Protein AF-A0A3S3VLH5-F1 (afdb_monomer)

Near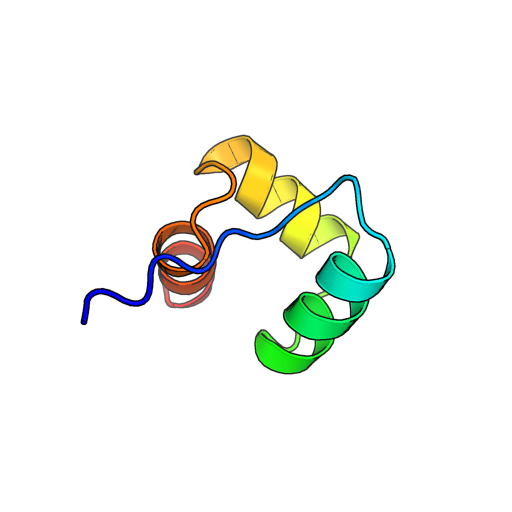est PDB structures (foldseek):
  9fq0-assembly1_A  TM=6.713E-01  e=1.083E+00  Homo sapiens
  9f1c-assembly1_Ct  TM=7.777E-01  e=4.019E+00  Homo sapiens
  3k6g-assembly2_B  TM=7.379E-01  e=5.578E+00  Homo sapiens
  6c95-assembly1_D  TM=7.573E-01  e=8.266E+00  Homo sapiens
  2cp9-assembly1_A  TM=7.112E-01  e=5.956E+00  Homo sapiens

Solvent-accessible surface area (backbone atoms only — not comparable to full-atom values): 2916 Å² total; per-residue (Å²): 130,82,84,81,52,62,53,45,84,88,38,68,66,47,42,54,52,49,21,61,74,67,73,47,50,64,69,58,51,54,49,36,29,74,74,58,37,43,40,40,68,45,36,51,53,65,73,70,109

Mean predicted aligned error: 4.94 Å

Radius of gyration: 9.68 Å; Cα contacts (8 Å, |Δi|>4): 47; chains: 1; bounding box: 24×20×24 Å

Foldseek 3Di:
DPCQDFQPPVDPVSLVVLCVVLVHDSVLQVVQCVVQNRGSVSSSVVSVD

Sequence (49 aa):
MKDNRSVDISDDYAIDFWTLELKTTKSKLLAAVAEVGDAFNAVKKQHRK

Structure (mmCIF, N/CA/C/O backbone):
data_AF-A0A3S3VLH5-F1
#
_entry.id   AF-A0A3S3VLH5-F1
#
loop_
_atom_site.group_PDB
_atom_site.id
_atom_site.type_symbol
_atom_site.label_atom_id
_atom_site.label_alt_id
_atom_site.label_comp_id
_atom_site.label_asym_id
_atom_site.label_entity_id
_atom_site.label_seq_id
_atom_site.pdbx_PDB_ins_code
_atom_site.Cartn_x
_atom_site.Cartn_y
_atom_site.Cartn_z
_atom_site.occupancy
_atom_site.B_iso_or_equiv
_atom_site.auth_seq_id
_atom_site.auth_comp_id
_atom_site.auth_asym_id
_atom_site.auth_atom_id
_atom_site.pdbx_PDB_model_num
ATOM 1 N N . MET A 1 1 ? 5.216 13.729 -18.845 1.00 40.62 1 MET A N 1
ATOM 2 C CA . MET A 1 1 ? 5.713 12.405 -18.417 1.00 40.62 1 MET A CA 1
ATOM 3 C C . MET A 1 1 ? 4.577 11.748 -17.650 1.00 40.62 1 MET A C 1
ATOM 5 O O . MET A 1 1 ? 4.148 12.330 -16.666 1.00 40.62 1 MET A O 1
ATOM 9 N N . LYS A 1 2 ? 3.979 10.653 -18.144 1.00 46.25 2 LYS A N 1
ATOM 10 C CA . LYS A 1 2 ? 2.998 9.902 -17.338 1.00 46.25 2 LYS A CA 1
ATOM 11 C C . LYS A 1 2 ? 3.769 9.348 -16.143 1.00 46.25 2 LYS A C 1
ATOM 13 O O . LYS A 1 2 ? 4.762 8.663 -16.369 1.00 46.25 2 LYS A O 1
ATOM 18 N N . ASP A 1 3 ? 3.355 9.662 -14.919 1.00 53.47 3 ASP A N 1
ATOM 19 C CA . ASP A 1 3 ? 3.865 9.009 -13.713 1.00 53.47 3 ASP A CA 1
ATOM 20 C C . ASP A 1 3 ? 3.584 7.505 -13.818 1.00 53.47 3 ASP A C 1
ATOM 22 O O . ASP A 1 3 ? 2.515 7.028 -13.445 1.00 53.47 3 ASP A O 1
ATOM 26 N N . ASN A 1 4 ? 4.530 6.767 -14.396 1.00 59.72 4 ASN A N 1
ATOM 27 C CA . ASN A 1 4 ? 4.471 5.323 -14.596 1.00 59.72 4 ASN A CA 1
ATOM 28 C C . ASN A 1 4 ? 5.076 4.601 -13.388 1.00 59.72 4 ASN A C 1
ATOM 30 O O . ASN A 1 4 ? 5.808 3.630 -13.536 1.00 59.72 4 ASN A O 1
ATOM 34 N N . ARG A 1 5 ? 4.853 5.157 -12.193 1.00 76.94 5 ARG A N 1
ATOM 35 C CA . ARG A 1 5 ? 5.373 4.597 -10.952 1.00 76.94 5 ARG A CA 1
ATOM 36 C C . ARG A 1 5 ? 4.537 3.360 -10.628 1.00 76.94 5 ARG A C 1
ATOM 38 O O . ARG A 1 5 ? 3.316 3.467 -10.492 1.00 76.94 5 ARG A O 1
ATOM 45 N N . SER A 1 6 ? 5.185 2.210 -10.561 1.00 80.88 6 SER A N 1
ATOM 46 C CA . SER A 1 6 ? 4.598 0.955 -10.108 1.00 80.88 6 SER A CA 1
ATOM 47 C C . SER A 1 6 ? 4.890 0.745 -8.618 1.00 80.88 6 SER A C 1
ATOM 49 O O . SER A 1 6 ? 5.902 1.202 -8.083 1.00 80.88 6 SER A O 1
ATOM 51 N N . VAL A 1 7 ? 3.951 0.112 -7.928 1.00 82.75 7 VAL A N 1
ATOM 52 C CA . VAL A 1 7 ? 4.066 -0.355 -6.552 1.00 82.75 7 VAL A CA 1
ATOM 53 C C . VAL A 1 7 ? 4.674 -1.744 -6.631 1.00 82.75 7 VAL A C 1
ATOM 55 O O . VAL A 1 7 ? 3.966 -2.726 -6.850 1.00 82.75 7 VAL A O 1
ATOM 58 N N . ASP A 1 8 ? 5.993 -1.816 -6.498 1.00 84.94 8 ASP A N 1
ATOM 59 C CA . ASP A 1 8 ? 6.671 -3.100 -6.409 1.00 84.94 8 ASP A CA 1
ATOM 60 C C . ASP A 1 8 ? 6.365 -3.736 -5.047 1.00 84.94 8 ASP A C 1
ATOM 62 O O . ASP A 1 8 ? 6.783 -3.242 -4.004 1.00 84.94 8 ASP A O 1
ATOM 66 N N . ILE A 1 9 ? 5.579 -4.811 -5.056 1.00 86.06 9 ILE A N 1
ATOM 67 C CA . ILE A 1 9 ? 5.224 -5.568 -3.847 1.00 86.06 9 ILE A CA 1
ATOM 68 C C . ILE A 1 9 ? 6.297 -6.587 -3.451 1.00 86.06 9 ILE A C 1
ATOM 70 O O . ILE A 1 9 ? 6.159 -7.238 -2.419 1.00 86.06 9 ILE A O 1
ATOM 74 N N . SER A 1 10 ? 7.330 -6.766 -4.278 1.00 85.56 10 SER A N 1
ATOM 75 C CA . SER A 1 10 ? 8.493 -7.594 -3.953 1.00 85.56 10 SER A CA 1
ATOM 76 C C . SER A 1 10 ? 9.586 -6.806 -3.229 1.00 85.56 10 SER A C 1
ATOM 78 O O . SER A 1 10 ? 10.461 -7.411 -2.612 1.00 85.56 10 SER A O 1
ATOM 80 N N . ASP A 1 11 ? 9.504 -5.472 -3.253 1.00 87.81 11 ASP A N 1
ATOM 81 C CA . ASP A 1 11 ? 10.406 -4.573 -2.541 1.00 87.81 11 ASP A CA 1
ATOM 82 C C . ASP A 1 11 ? 9.733 -4.007 -1.279 1.00 87.81 11 ASP A C 1
ATOM 84 O O . ASP A 1 11 ? 8.842 -3.152 -1.334 1.00 87.81 11 ASP A O 1
ATOM 88 N N . ASP A 1 12 ? 10.193 -4.463 -0.112 1.00 88.44 12 ASP A N 1
ATOM 89 C CA . ASP A 1 12 ? 9.720 -3.979 1.188 1.00 88.44 12 ASP A CA 1
ATOM 90 C C . ASP A 1 12 ? 9.885 -2.458 1.346 1.00 88.44 12 ASP A C 1
ATOM 92 O O . ASP A 1 12 ? 9.032 -1.808 1.960 1.00 88.44 12 ASP A O 1
ATOM 96 N N . TYR A 1 13 ? 10.929 -1.864 0.752 1.00 88.50 13 TYR A N 1
ATOM 97 C CA . TYR A 1 13 ? 11.134 -0.417 0.780 1.00 88.50 13 TYR A CA 1
ATOM 98 C C . TYR A 1 13 ? 10.052 0.314 -0.015 1.00 88.50 13 TYR A C 1
ATOM 100 O O . TYR A 1 13 ? 9.532 1.335 0.441 1.00 88.50 13 TYR A O 1
ATOM 108 N N . ALA A 1 14 ? 9.667 -0.214 -1.179 1.00 87.50 14 ALA A N 1
ATOM 109 C CA . ALA A 1 14 ? 8.593 0.359 -1.980 1.00 87.50 14 ALA A CA 1
ATOM 110 C C . ALA A 1 14 ? 7.250 0.275 -1.241 1.00 87.50 14 ALA A C 1
ATOM 112 O O . ALA A 1 14 ? 6.494 1.249 -1.226 1.00 87.50 14 ALA A O 1
ATOM 113 N N . ILE A 1 15 ? 6.968 -0.843 -0.568 1.00 88.19 15 ILE A N 1
ATOM 114 C CA . ILE A 1 15 ? 5.770 -0.995 0.268 1.00 88.19 15 ILE A CA 1
ATOM 115 C C . ILE A 1 15 ? 5.751 0.057 1.386 1.00 88.19 15 ILE A C 1
ATOM 117 O O . ILE A 1 15 ? 4.735 0.730 1.583 1.00 88.19 15 ILE A O 1
ATOM 121 N N . ASP A 1 16 ? 6.852 0.230 2.118 1.00 90.94 16 ASP A N 1
ATOM 122 C CA . ASP A 1 16 ? 6.940 1.231 3.188 1.00 90.94 16 ASP A CA 1
ATOM 123 C C . ASP A 1 16 ? 6.812 2.663 2.651 1.00 90.94 16 ASP A C 1
ATOM 125 O O . ASP A 1 16 ? 6.057 3.476 3.188 1.00 90.94 16 ASP A O 1
ATOM 129 N N . PHE A 1 17 ? 7.456 2.962 1.526 1.00 89.56 17 PHE A N 1
ATOM 130 C CA . PHE A 1 17 ? 7.346 4.257 0.866 1.00 89.56 17 PHE A CA 1
ATOM 131 C C . PHE A 1 17 ? 5.897 4.578 0.464 1.00 89.56 17 PHE A C 1
ATOM 133 O O . PHE A 1 17 ? 5.366 5.642 0.791 1.00 89.56 17 PHE A O 1
ATOM 140 N N . TRP A 1 18 ? 5.219 3.642 -0.204 1.00 88.81 18 TRP A N 1
ATOM 141 C CA . TRP A 1 18 ? 3.858 3.853 -0.690 1.00 88.81 18 TRP A CA 1
ATOM 142 C C . TRP A 1 18 ? 2.810 3.842 0.418 1.00 88.81 18 TRP A C 1
ATOM 144 O O . TRP A 1 18 ? 1.815 4.560 0.313 1.00 88.81 18 TRP A O 1
ATOM 154 N N . THR A 1 19 ? 3.018 3.073 1.489 1.00 89.94 19 THR A N 1
ATOM 155 C CA . THR A 1 19 ? 2.130 3.119 2.660 1.00 89.94 19 THR A CA 1
ATOM 156 C C . THR A 1 19 ? 2.184 4.472 3.358 1.00 89.94 19 THR A C 1
ATOM 158 O O . THR A 1 19 ? 1.128 4.998 3.719 1.00 89.94 19 THR A O 1
ATOM 161 N N . LEU A 1 20 ? 3.370 5.077 3.470 1.00 90.69 20 LEU A N 1
ATOM 162 C CA . LEU A 1 20 ? 3.538 6.437 3.987 1.00 90.69 20 LEU A CA 1
ATOM 163 C C . LEU A 1 20 ? 2.884 7.480 3.069 1.00 90.69 20 LEU A C 1
ATOM 165 O O . LEU A 1 20 ? 2.102 8.308 3.541 1.00 90.69 20 LEU A 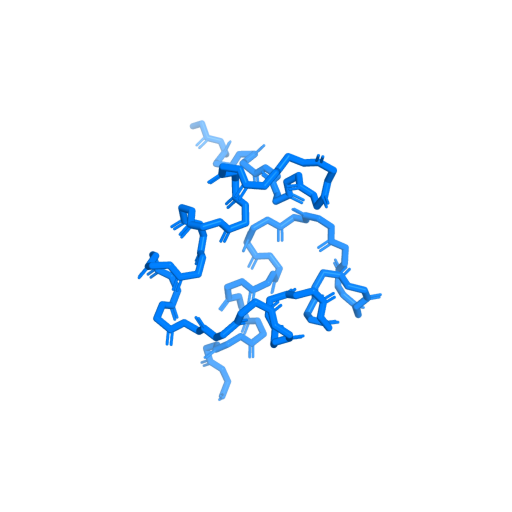O 1
ATOM 169 N N . GLU A 1 21 ? 3.140 7.406 1.762 1.00 87.94 21 GLU A N 1
ATOM 170 C CA . GL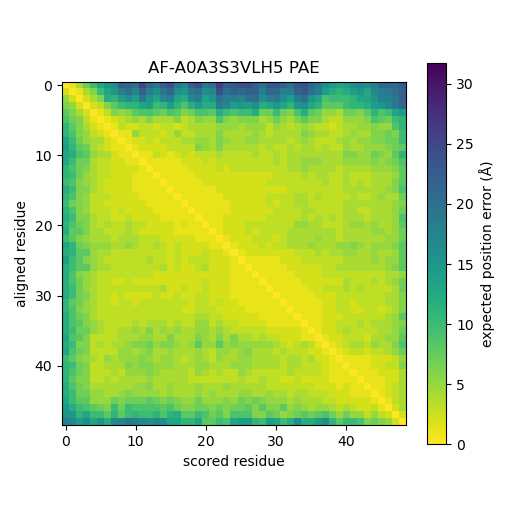U A 1 21 ? 2.616 8.356 0.771 1.00 87.94 21 GLU A CA 1
ATOM 171 C C . GLU A 1 21 ? 1.079 8.318 0.685 1.00 87.94 21 GLU A C 1
ATOM 173 O O . GLU A 1 21 ? 0.408 9.352 0.642 1.00 87.94 21 GLU A O 1
ATOM 178 N N . LEU A 1 22 ? 0.499 7.115 0.691 1.00 85.12 22 LEU A N 1
ATOM 179 C CA . LEU A 1 22 ? -0.950 6.901 0.624 1.00 85.12 22 LEU A CA 1
ATOM 180 C C . LEU A 1 22 ? -1.627 6.93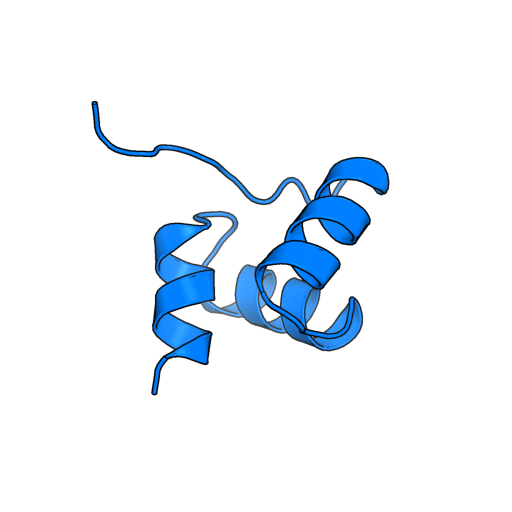7 1.998 1.00 85.12 22 LEU A C 1
ATOM 182 O O . LEU A 1 22 ? -2.851 6.814 2.065 1.00 85.12 22 LEU A O 1
ATOM 186 N N . LYS A 1 23 ? -0.857 7.099 3.083 1.00 89.88 23 LYS A N 1
ATOM 187 C CA . LYS A 1 23 ? -1.334 7.027 4.475 1.00 89.88 23 LYS A CA 1
ATOM 188 C C . LYS A 1 23 ? -2.205 5.790 4.723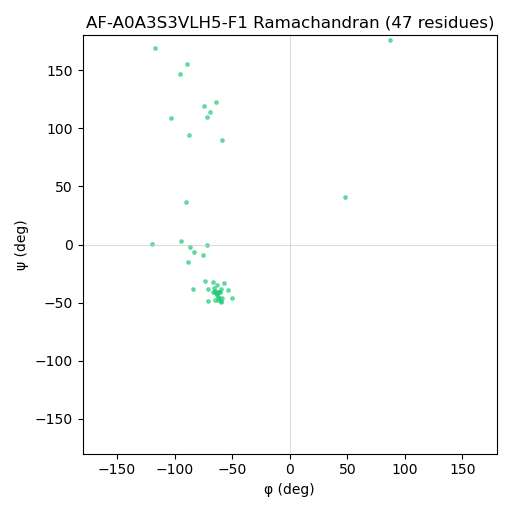 1.00 89.88 23 LYS A C 1
ATOM 190 O O . LYS A 1 23 ? -3.244 5.856 5.380 1.00 89.88 23 LYS A O 1
ATOM 195 N N . THR A 1 24 ? -1.797 4.664 4.150 1.00 89.00 24 THR A N 1
ATOM 196 C CA . THR A 1 24 ? -2.518 3.390 4.202 1.00 89.00 24 THR A CA 1
ATOM 197 C C . THR A 1 24 ? -1.678 2.344 4.929 1.00 89.00 24 THR A C 1
ATOM 199 O O . THR A 1 24 ? -0.504 2.559 5.213 1.00 89.00 24 THR A O 1
ATOM 202 N N . THR A 1 25 ? -2.267 1.201 5.269 1.00 90.75 25 THR A N 1
ATOM 203 C CA . THR A 1 25 ? -1.520 0.090 5.880 1.00 90.75 25 THR A CA 1
ATOM 204 C C . THR A 1 25 ? -0.963 -0.835 4.802 1.00 90.75 25 THR A C 1
ATOM 206 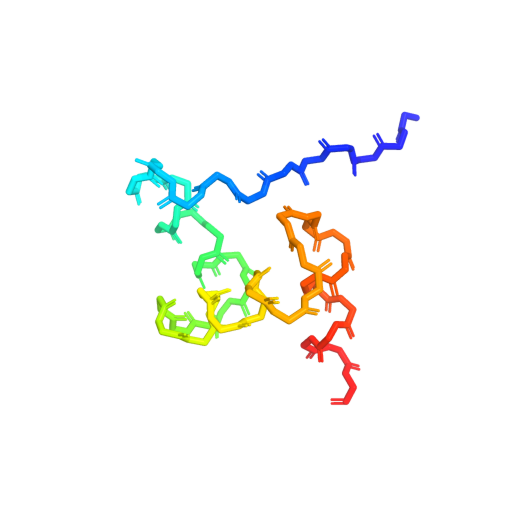O O . THR A 1 25 ? -1.549 -0.933 3.723 1.00 90.75 25 THR A O 1
ATOM 209 N N . LYS A 1 26 ? 0.123 -1.570 5.098 1.00 89.81 26 LYS A N 1
ATOM 210 C CA . LYS A 1 26 ? 0.710 -2.555 4.162 1.00 89.81 26 LYS A CA 1
ATOM 211 C C . LYS A 1 26 ? -0.352 -3.503 3.611 1.00 89.81 26 LYS A C 1
ATOM 213 O O . LYS A 1 26 ? -0.458 -3.685 2.408 1.00 89.81 26 LYS A O 1
ATOM 218 N N . SER A 1 27 ? -1.213 -4.024 4.482 1.00 91.06 27 SER A N 1
ATOM 219 C CA . SER A 1 27 ? -2.295 -4.936 4.100 1.00 91.06 27 SER A CA 1
ATOM 220 C C . SER A 1 27 ? -3.291 -4.308 3.121 1.00 91.06 27 SER A C 1
ATOM 222 O O . SER A 1 27 ? -3.704 -4.965 2.172 1.00 91.06 27 SER A O 1
ATOM 224 N N . LYS A 1 28 ? -3.661 -3.035 3.319 1.00 88.81 28 LYS A N 1
ATOM 225 C CA . LYS A 1 28 ? -4.556 -2.315 2.401 1.00 88.81 28 LYS A CA 1
ATOM 226 C C . LYS A 1 28 ? -3.872 -1.996 1.074 1.00 88.81 28 LYS A C 1
ATOM 228 O O . LYS A 1 28 ? -4.518 -2.102 0.039 1.00 88.81 28 LYS A O 1
ATOM 233 N N . LEU A 1 29 ? -2.586 -1.642 1.106 1.00 87.75 29 LEU A N 1
ATOM 234 C CA . LEU A 1 29 ? -1.796 -1.411 -0.101 1.00 87.75 29 LEU A CA 1
ATOM 235 C C . LEU A 1 29 ? -1.693 -2.689 -0.944 1.00 87.75 29 LEU A C 1
ATOM 237 O O . LEU A 1 29 ? -1.971 -2.651 -2.135 1.00 87.75 29 LEU A O 1
ATOM 241 N N . LEU A 1 30 ? -1.359 -3.821 -0.318 1.00 87.94 30 LEU A N 1
ATOM 242 C CA . LEU A 1 30 ? -1.254 -5.122 -0.984 1.00 87.94 30 LEU A CA 1
ATOM 243 C C . LEU A 1 30 ? -2.598 -5.590 -1.549 1.00 87.94 30 LEU A C 1
ATOM 245 O O . LEU A 1 30 ? -2.647 -6.081 -2.672 1.00 87.94 30 LEU A O 1
ATOM 249 N N . ALA A 1 31 ? -3.690 -5.402 -0.802 1.00 91.00 31 ALA A N 1
ATOM 250 C CA . ALA A 1 31 ? -5.032 -5.713 -1.287 1.00 91.00 31 ALA A CA 1
ATOM 251 C C . ALA A 1 31 ? -5.404 -4.857 -2.507 1.00 91.00 31 ALA A C 1
ATOM 253 O O . ALA A 1 31 ? -5.870 -5.393 -3.506 1.00 91.00 31 ALA A O 1
ATOM 254 N N . ALA A 1 32 ? -5.128 -3.551 -2.462 1.00 88.06 32 ALA A N 1
ATOM 255 C CA . ALA A 1 32 ? -5.365 -2.664 -3.593 1.00 88.06 32 ALA A CA 1
ATOM 256 C C . ALA A 1 32 ? -4.537 -3.085 -4.819 1.00 88.06 32 ALA A C 1
ATOM 258 O O . ALA A 1 32 ? -5.081 -3.218 -5.909 1.00 88.06 32 ALA A O 1
ATOM 259 N N . VAL A 1 33 ? -3.245 -3.385 -4.646 1.00 88.56 33 VAL A N 1
ATOM 260 C CA . VAL A 1 33 ? -2.400 -3.890 -5.743 1.00 88.56 33 VAL A CA 1
ATOM 261 C C . VAL A 1 33 ? -2.936 -5.208 -6.313 1.00 88.56 33 VAL A C 1
ATOM 263 O O . VAL A 1 33 ? -2.932 -5.392 -7.527 1.00 88.56 33 VAL A O 1
ATOM 266 N N . ALA A 1 34 ? -3.454 -6.107 -5.475 1.00 89.06 34 ALA A N 1
ATOM 267 C 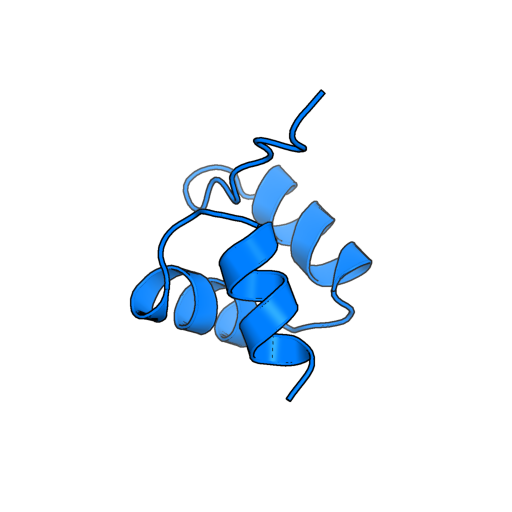CA . ALA A 1 34 ? -4.073 -7.347 -5.938 1.00 89.06 34 ALA A CA 1
ATOM 268 C C . ALA A 1 34 ? -5.374 -7.114 -6.734 1.00 89.06 34 ALA A C 1
ATOM 270 O O . ALA A 1 34 ? -5.671 -7.879 -7.649 1.00 89.06 34 ALA A O 1
ATOM 271 N N . GLU A 1 35 ? -6.143 -6.068 -6.416 1.00 89.00 35 GLU A N 1
ATOM 272 C CA . GLU A 1 35 ? -7.409 -5.754 -7.091 1.00 89.00 35 GLU A CA 1
ATOM 273 C C . GLU A 1 35 ? -7.238 -4.949 -8.386 1.00 89.00 35 GLU A C 1
ATOM 275 O O . GLU A 1 35 ? -7.971 -5.179 -9.349 1.00 89.00 35 GLU A O 1
ATOM 280 N N . VAL A 1 36 ? -6.304 -3.992 -8.426 1.00 87.12 36 VAL A N 1
ATOM 281 C CA . VAL A 1 36 ? -6.155 -3.053 -9.556 1.00 87.12 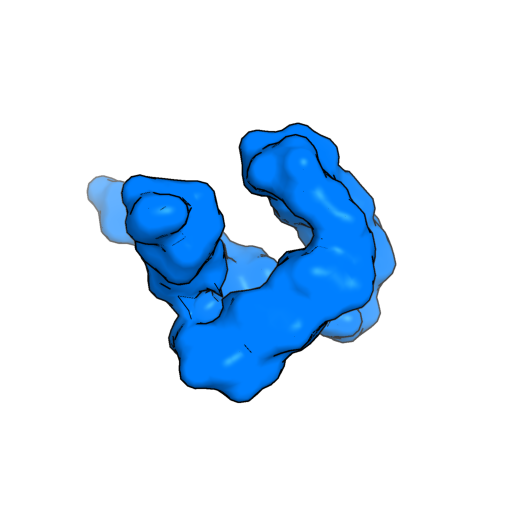36 VAL A CA 1
ATOM 282 C C . VAL A 1 36 ? -4.800 -3.116 -10.268 1.00 87.12 36 VAL A C 1
ATOM 284 O O . VAL A 1 36 ? -4.587 -2.378 -11.234 1.00 87.12 36 VAL A O 1
ATOM 287 N N . GLY A 1 37 ? -3.904 -4.001 -9.828 1.00 85.69 37 GLY A N 1
ATOM 288 C CA . GLY A 1 37 ? -2.535 -4.140 -10.324 1.00 85.69 37 GLY A CA 1
ATOM 289 C C . GLY A 1 37 ? -1.536 -3.217 -9.619 1.00 85.69 37 GLY A C 1
ATOM 290 O O . GLY A 1 37 ? -1.892 -2.364 -8.807 1.00 85.69 37 GLY A O 1
ATOM 291 N N . ASP A 1 38 ? -0.258 -3.352 -9.965 1.00 84.75 38 ASP A N 1
ATOM 292 C CA . ASP A 1 38 ? 0.860 -2.590 -9.392 1.00 84.75 38 ASP A CA 1
ATOM 293 C C . ASP A 1 38 ? 0.886 -1.116 -9.831 1.00 84.75 38 ASP A C 1
ATOM 295 O O . ASP A 1 38 ? 1.727 -0.339 -9.393 1.00 84.75 38 ASP A O 1
ATOM 299 N N . ALA A 1 39 ? -0.045 -0.660 -10.665 1.00 84.44 39 ALA A N 1
ATOM 300 C CA . ALA A 1 39 ? -0.067 0.728 -11.105 1.00 84.44 39 ALA A CA 1
ATOM 301 C C . ALA A 1 39 ? -0.446 1.681 -9.953 1.00 84.44 39 ALA A C 1
ATOM 303 O O . ALA A 1 39 ? -1.607 1.736 -9.535 1.00 84.44 39 ALA A O 1
ATOM 304 N N . PHE A 1 40 ? 0.484 2.544 -9.514 1.00 84.31 40 PHE A N 1
ATOM 305 C CA . PHE A 1 40 ? 0.238 3.509 -8.430 1.00 84.31 40 PHE A CA 1
ATOM 306 C C . PHE A 1 40 ? -0.994 4.385 -8.680 1.00 84.31 40 PHE A C 1
ATOM 308 O O . PHE A 1 40 ? -1.774 4.653 -7.770 1.00 84.31 40 PHE A O 1
ATOM 315 N N . ASN A 1 41 ? -1.214 4.820 -9.923 1.00 84.06 41 ASN A N 1
ATOM 316 C CA . ASN A 1 41 ? -2.386 5.628 -10.265 1.00 84.06 41 ASN A CA 1
ATOM 317 C C . ASN A 1 41 ? -3.703 4.874 -10.052 1.00 84.06 41 ASN A C 1
ATOM 319 O O . ASN A 1 41 ? -4.696 5.493 -9.668 1.00 84.06 41 ASN A O 1
ATOM 323 N N . ALA A 1 42 ? -3.722 3.562 -10.293 1.00 85.31 42 ALA A N 1
ATOM 324 C CA . ALA A 1 42 ? -4.896 2.733 -10.064 1.00 85.31 42 ALA A CA 1
ATOM 325 C C . ALA A 1 42 ? -5.141 2.568 -8.557 1.00 85.31 42 ALA A C 1
ATOM 327 O O . ALA A 1 42 ? -6.235 2.880 -8.084 1.00 85.31 42 ALA A O 1
ATOM 328 N N . VAL A 1 43 ? -4.098 2.213 -7.800 1.00 85.50 43 VAL A N 1
ATOM 329 C CA . VAL A 1 43 ? -4.133 2.070 -6.333 1.00 85.50 43 VAL A CA 1
ATOM 330 C C . VAL A 1 43 ? -4.554 3.381 -5.656 1.00 85.50 43 VAL A C 1
ATOM 332 O O . VAL A 1 43 ? -5.451 3.419 -4.813 1.00 85.50 43 VAL A O 1
ATOM 335 N N . LYS A 1 44 ? -3.980 4.511 -6.081 1.00 83.75 44 LYS A N 1
ATOM 336 C CA . LYS A 1 44 ? -4.348 5.846 -5.595 1.00 83.75 44 LYS A CA 1
ATOM 337 C C . LYS A 1 44 ? -5.796 6.193 -5.926 1.00 83.75 44 LYS A C 1
ATOM 339 O O . LYS A 1 44 ? -6.476 6.795 -5.102 1.00 83.75 44 LYS A O 1
ATOM 344 N N . LYS A 1 45 ? -6.276 5.848 -7.126 1.00 83.94 45 LYS A N 1
ATOM 345 C CA . LYS A 1 45 ? -7.667 6.091 -7.538 1.00 83.94 45 LYS A CA 1
ATOM 346 C C . LYS A 1 45 ? -8.648 5.269 -6.703 1.00 83.94 45 LYS A C 1
ATOM 348 O O . LYS A 1 45 ? -9.700 5.794 -6.352 1.00 83.94 45 LYS A O 1
ATOM 353 N N . GLN A 1 46 ? -8.291 4.036 -6.357 1.00 81.44 46 GLN A N 1
ATOM 354 C CA . GLN A 1 46 ? -9.075 3.185 -5.466 1.00 81.44 46 GLN A CA 1
ATOM 35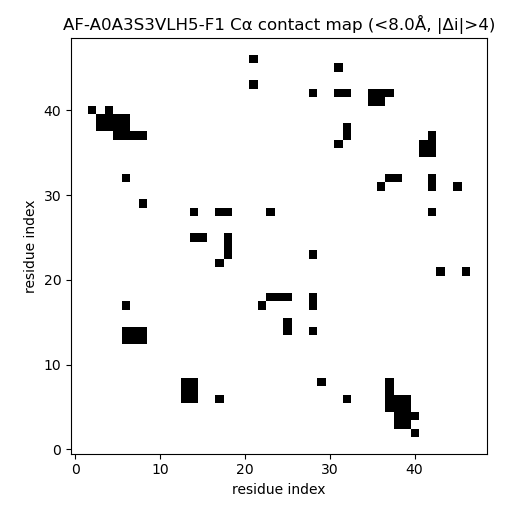5 C C . GLN A 1 46 ? -9.226 3.801 -4.069 1.00 81.44 46 GLN A C 1
ATOM 357 O O . GLN A 1 46 ? -10.324 3.814 -3.524 1.00 81.44 46 GLN A O 1
ATOM 362 N N . HIS A 1 47 ? -8.160 4.395 -3.529 1.00 72.25 47 HIS A N 1
ATOM 363 C CA . HIS A 1 47 ? -8.196 5.086 -2.235 1.00 72.25 47 HIS A CA 1
ATOM 364 C C . HIS A 1 47 ? -8.881 6.463 -2.252 1.00 72.25 47 HIS A C 1
ATOM 366 O O . HIS A 1 47 ? -9.095 7.048 -1.194 1.00 72.25 47 HIS A O 1
ATOM 372 N N . ARG A 1 48 ? -9.211 7.004 -3.429 1.00 66.88 48 ARG A N 1
ATOM 373 C CA . ARG A 1 48 ? -9.800 8.342 -3.590 1.00 66.88 48 ARG A CA 1
ATOM 374 C C . ARG A 1 48 ? -11.332 8.341 -3.671 1.00 66.88 48 ARG A C 1
ATOM 376 O O . ARG A 1 48 ? -11.898 9.396 -3.955 1.00 66.88 48 ARG A O 1
ATOM 383 N N . LYS A 1 49 ? -11.962 7.175 -3.520 1.00 52.94 49 LYS A N 1
ATOM 384 C CA . LYS A 1 49 ? -13.409 6.977 -3.647 1.00 52.94 49 LYS A CA 1
ATOM 385 C C . LYS A 1 49 ? -14.131 7.098 -2.313 1.00 52.94 49 LYS A C 1
ATOM 387 O O . LYS A 1 49 ? -13.540 6.685 -1.294 1.00 52.94 49 LYS A O 1
#

InterPro domains:
  IPR022037 Protein of unknown function DUF3606 [PF12244] (2-45)

pLDDT: mean 82.52, std 11.84, range [40.62, 91.06]

Secondary structure (DSSP, 8-state):
-----B--SS-HHHHHHHHHHTT--HHHHHHHHHHH-SBHHHHHHHTT-

Organism: NCBI:txid2305909